Protein AF-A0A7W7KLN2-F1 (afdb_monomer_lite)

Secondary structure (DSSP, 8-state):
-----HHHHHHHHHHHHHHHHHHHHHHHHHHHHHHHHHHHHHHHTTSS--SS-HHHHHHHHHHHHHHHHHHHHHHH-

Radius of gyration: 19.71 Å; chains: 1; bounding box: 38×21×67 Å

Foldseek 3Di:
DDDPPPPVVVVVVVLVVVLVVLVVVLVVLVVVLVVLVVVLVCVVVVNDDDPDDSVVSVVVNVVSVVVNVVSVVSNVD

Sequence (77 aa):
MRKAISSSASKASKRNVEALRAQERLVRLKLQYELLDQRIGRVEEGVERPDCTLASLLMRRESLKHDMESQYRRLAG

Structure (mmCIF, N/CA/C/O backbone):
data_AF-A0A7W7KLN2-F1
#
_entry.id   AF-A0A7W7KLN2-F1
#
loop_
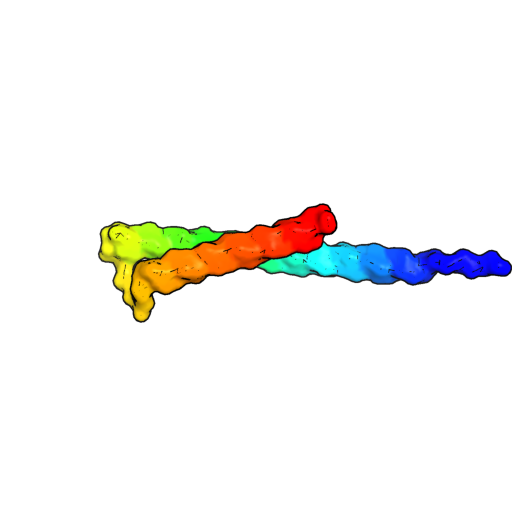_atom_site.group_PDB
_atom_site.id
_atom_site.type_symbol
_atom_site.label_atom_id
_atom_site.label_alt_id
_atom_site.label_comp_id
_atom_site.label_asym_id
_atom_site.label_entity_id
_atom_site.label_seq_id
_atom_site.pdbx_PDB_ins_code
_atom_site.Cartn_x
_atom_site.Cartn_y
_atom_site.Cartn_z
_atom_site.occupancy
_atom_site.B_iso_or_equiv
_atom_site.auth_seq_id
_atom_site.auth_comp_id
_atom_site.auth_asym_id
_atom_site.auth_atom_id
_atom_site.pdbx_PDB_model_num
ATOM 1 N N . MET A 1 1 ? 25.631 -3.371 -48.363 1.00 43.66 1 MET A N 1
ATOM 2 C CA . MET A 1 1 ? 24.610 -3.760 -47.361 1.00 43.66 1 MET A CA 1
ATOM 3 C C . MET A 1 1 ? 25.235 -3.681 -45.967 1.00 43.66 1 MET A C 1
ATOM 5 O O . MET A 1 1 ? 26.075 -4.513 -45.653 1.00 43.66 1 MET A O 1
ATOM 9 N N . ARG A 1 2 ? 24.934 -2.654 -45.155 1.00 48.31 2 ARG A N 1
ATOM 10 C CA . ARG A 1 2 ? 25.435 -2.535 -43.768 1.00 48.31 2 ARG A CA 1
ATOM 11 C C . ARG A 1 2 ? 24.258 -2.640 -42.797 1.00 48.31 2 ARG A C 1
ATOM 13 O O . ARG A 1 2 ? 23.227 -2.009 -42.992 1.00 48.31 2 ARG A O 1
ATOM 20 N N . LYS A 1 3 ? 24.427 -3.545 -41.833 1.00 48.47 3 LYS A N 1
ATOM 21 C CA . LYS A 1 3 ? 23.416 -4.152 -40.960 1.00 48.47 3 LYS A CA 1
ATOM 22 C C . LYS A 1 3 ? 22.740 -3.150 -40.015 1.00 48.47 3 LYS A C 1
ATOM 24 O O . LYS A 1 3 ? 23.358 -2.210 -39.526 1.00 48.47 3 LYS A O 1
ATOM 29 N N . ALA A 1 4 ? 21.482 -3.443 -39.695 1.00 52.91 4 ALA A N 1
ATOM 30 C CA . ALA A 1 4 ? 20.581 -2.726 -38.794 1.00 52.91 4 ALA A CA 1
ATOM 31 C C . ALA A 1 4 ? 20.923 -2.881 -37.289 1.00 52.91 4 ALA A C 1
ATOM 33 O O . ALA A 1 4 ? 20.064 -3.230 -36.483 1.00 52.91 4 ALA A O 1
ATOM 34 N N . ILE A 1 5 ? 22.174 -2.628 -36.889 1.00 54.75 5 ILE A N 1
ATOM 35 C CA . ILE A 1 5 ? 22.662 -2.884 -35.513 1.00 54.75 5 ILE A CA 1
ATOM 36 C C . ILE A 1 5 ? 22.346 -1.725 -34.535 1.00 54.75 5 ILE A C 1
ATOM 38 O O . ILE A 1 5 ? 22.413 -1.887 -33.323 1.00 54.75 5 ILE A O 1
ATOM 42 N N . SER A 1 6 ? 21.942 -0.552 -35.037 1.00 56.25 6 SER A N 1
ATOM 43 C CA . SER A 1 6 ? 21.721 0.657 -34.215 1.00 56.25 6 SER A CA 1
ATOM 44 C C . SER A 1 6 ? 20.367 0.681 -33.468 1.00 56.25 6 SER A C 1
ATOM 46 O O . SER A 1 6 ? 20.240 1.239 -32.374 1.00 56.25 6 SER A O 1
ATOM 48 N N . SER A 1 7 ? 19.333 0.020 -34.003 1.00 58.22 7 SER A N 1
ATOM 49 C CA . SER A 1 7 ? 17.975 0.074 -33.423 1.00 58.22 7 SER A CA 1
ATOM 50 C C . SER A 1 7 ? 17.748 -0.881 -32.241 1.00 58.22 7 SER A C 1
ATOM 52 O O . SER A 1 7 ? 16.844 -0.669 -31.434 1.00 58.22 7 SER A O 1
ATOM 54 N N . SER A 1 8 ? 18.552 -1.939 -32.118 1.00 58.78 8 SER A N 1
ATOM 55 C CA . SER A 1 8 ? 18.414 -2.957 -31.069 1.00 58.78 8 SER A CA 1
ATOM 56 C C . SER A 1 8 ? 19.113 -2.549 -29.770 1.00 58.78 8 SER A C 1
ATOM 58 O O . SER A 1 8 ? 18.542 -2.733 -28.695 1.00 58.78 8 SER A O 1
ATOM 60 N N . ALA A 1 9 ? 20.289 -1.919 -29.861 1.00 61.66 9 ALA A N 1
ATOM 61 C CA . ALA A 1 9 ? 21.024 -1.394 -28.707 1.00 61.66 9 ALA A CA 1
ATOM 62 C C . ALA A 1 9 ? 20.244 -0.279 -27.983 1.00 61.66 9 ALA A C 1
ATOM 64 O O . ALA A 1 9 ? 20.122 -0.280 -26.760 1.00 61.66 9 ALA A O 1
ATOM 65 N N . SER A 1 10 ? 19.610 0.619 -28.743 1.00 63.94 10 SER A N 1
ATOM 66 C CA . SER A 1 10 ? 18.771 1.697 -28.200 1.00 63.94 10 SER A CA 1
ATOM 67 C C . SER A 1 10 ? 17.478 1.188 -27.542 1.00 63.94 10 SER A C 1
ATOM 69 O O . SER A 1 10 ? 17.031 1.758 -26.547 1.00 63.94 10 SER A O 1
ATOM 71 N N . LYS A 1 11 ? 16.893 0.085 -28.028 1.00 66.00 11 LYS A N 1
ATOM 72 C CA . LYS A 1 11 ? 15.749 -0.593 -27.383 1.00 66.00 11 LYS A CA 1
ATOM 73 C C . LYS A 1 11 ? 16.147 -1.385 -26.133 1.00 66.00 11 LYS A C 1
ATOM 75 O O . LYS A 1 11 ? 15.343 -1.513 -25.214 1.00 66.00 11 LYS A O 1
ATOM 80 N N . ALA A 1 12 ? 17.358 -1.938 -26.087 1.00 67.50 12 ALA A N 1
ATOM 81 C CA . ALA A 1 12 ? 17.865 -2.655 -24.916 1.00 67.50 12 ALA A CA 1
ATOM 82 C C . ALA A 1 12 ? 18.140 -1.700 -23.741 1.00 67.50 12 ALA A C 1
ATOM 84 O O . ALA A 1 12 ? 17.690 -1.966 -22.629 1.00 67.50 12 ALA A O 1
ATOM 85 N N . SER A 1 13 ? 18.764 -0.543 -23.993 1.00 72.56 13 SER A N 1
ATOM 86 C CA . SER A 1 13 ? 18.977 0.469 -22.946 1.00 72.56 13 SER A CA 1
ATOM 87 C C . SER A 1 13 ? 17.671 1.055 -22.405 1.00 72.56 13 SER A C 1
ATOM 89 O O . SER A 1 13 ? 17.552 1.245 -21.199 1.00 72.56 13 SER A O 1
ATOM 91 N N . LYS A 1 14 ? 16.665 1.294 -23.260 1.00 73.25 14 LYS A N 1
ATOM 92 C CA . LYS A 1 14 ? 15.344 1.780 -22.814 1.00 73.25 14 LYS A CA 1
ATOM 93 C C . LYS A 1 14 ? 14.649 0.788 -21.879 1.00 73.25 14 LYS A C 1
ATOM 95 O O . LYS A 1 14 ? 14.197 1.193 -20.814 1.00 73.25 14 LYS A O 1
ATOM 100 N N . ARG A 1 15 ? 14.662 -0.505 -22.225 1.00 75.44 15 ARG A N 1
ATOM 101 C CA . ARG A 1 15 ? 14.110 -1.572 -21.372 1.00 75.44 15 ARG A CA 1
ATOM 102 C C . ARG A 1 15 ? 14.813 -1.665 -20.017 1.00 75.44 15 ARG A C 1
ATOM 104 O O . ARG A 1 15 ? 14.146 -1.828 -19.005 1.00 75.44 15 ARG A O 1
ATOM 111 N N . ASN A 1 16 ? 16.137 -1.499 -19.977 1.00 80.88 16 ASN A N 1
ATOM 112 C CA . ASN A 1 16 ? 16.883 -1.472 -18.714 1.00 80.88 16 ASN A CA 1
ATOM 113 C C . ASN A 1 16 ? 16.498 -0.282 -17.824 1.00 80.88 16 ASN A C 1
ATOM 115 O O . ASN A 1 16 ? 16.317 -0.448 -16.622 1.00 80.88 16 ASN A O 1
ATOM 119 N N . VAL A 1 17 ? 16.328 0.913 -18.397 1.00 84.56 17 VAL A N 1
ATOM 120 C CA . VAL A 1 17 ? 15.894 2.093 -17.629 1.00 84.56 17 VAL A CA 1
ATOM 121 C C . VAL A 1 17 ? 14.464 1.922 -17.109 1.00 84.56 17 VAL A C 1
ATOM 123 O O . VAL A 1 17 ? 14.175 2.293 -15.973 1.00 84.56 17 VAL A O 1
ATOM 126 N N . GLU A 1 18 ? 13.567 1.349 -17.910 1.00 84.00 18 GLU A N 1
ATOM 127 C CA . GLU A 1 18 ? 12.194 1.047 -17.490 1.00 84.00 18 GLU A CA 1
ATOM 128 C C . GLU A 1 18 ? 12.150 0.002 -16.371 1.00 84.00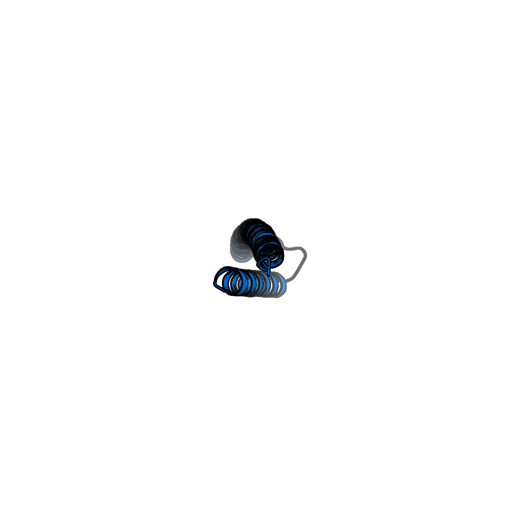 18 GLU A C 1
ATOM 130 O O . GLU A 1 18 ? 11.423 0.197 -15.397 1.00 84.00 18 GLU A O 1
ATOM 135 N N . ALA A 1 19 ? 12.973 -1.048 -16.457 1.00 84.69 19 ALA A N 1
ATOM 136 C CA . ALA A 1 19 ? 13.095 -2.062 -15.413 1.00 84.69 19 ALA A CA 1
ATOM 137 C C . ALA A 1 19 ? 13.613 -1.466 -14.095 1.00 84.69 19 ALA A C 1
ATOM 139 O O . ALA A 1 19 ? 13.016 -1.695 -13.045 1.00 84.69 19 ALA A O 1
ATOM 140 N N . LEU A 1 20 ? 14.655 -0.628 -14.144 1.00 87.75 20 LEU A N 1
ATOM 141 C CA . LEU A 1 20 ? 15.172 0.062 -12.957 1.00 87.75 20 LEU A CA 1
ATOM 142 C C . LEU A 1 20 ? 14.109 0.961 -12.313 1.00 87.75 20 LEU A C 1
ATOM 144 O O . LEU A 1 20 ? 13.886 0.887 -11.107 1.00 87.75 20 LEU A O 1
ATOM 148 N N . ARG A 1 21 ? 13.379 1.748 -13.113 1.00 88.31 21 ARG A N 1
ATOM 149 C CA . ARG A 1 21 ? 12.281 2.595 -12.610 1.00 88.31 21 ARG A CA 1
ATOM 150 C C . ARG A 1 21 ? 11.145 1.775 -12.002 1.00 88.31 21 ARG A C 1
ATOM 152 O O . ARG A 1 21 ? 10.582 2.167 -10.981 1.00 88.31 21 ARG A O 1
ATOM 159 N N . ALA A 1 22 ? 10.784 0.655 -12.624 1.00 87.56 22 ALA A N 1
ATOM 160 C CA . ALA A 1 22 ? 9.758 -0.241 -12.101 1.00 87.56 22 ALA A CA 1
ATOM 161 C C . ALA A 1 22 ? 10.202 -0.888 -10.780 1.00 87.56 22 ALA A C 1
ATOM 163 O O . ALA A 1 22 ? 9.404 -0.974 -9.847 1.00 87.56 22 ALA A O 1
ATOM 164 N N . GLN A 1 23 ? 11.480 -1.251 -10.656 1.00 91.00 23 GLN A N 1
ATOM 165 C CA . GLN A 1 23 ? 12.056 -1.783 -9.424 1.00 91.00 23 GLN A CA 1
ATOM 166 C C . GLN A 1 23 ? 12.092 -0.737 -8.301 1.00 91.00 23 GLN A C 1
ATOM 168 O O . GLN A 1 23 ? 11.633 -1.018 -7.195 1.00 91.00 23 G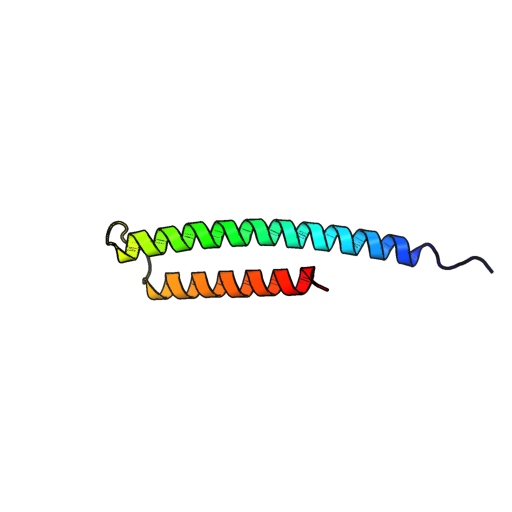LN A O 1
ATOM 173 N N . GLU A 1 24 ? 12.538 0.492 -8.576 1.00 92.75 24 GLU A N 1
ATOM 174 C CA . GLU A 1 24 ? 12.481 1.601 -7.611 1.00 92.75 24 GLU A CA 1
ATOM 175 C C . GLU A 1 24 ? 11.046 1.887 -7.155 1.00 92.75 24 GLU A C 1
ATOM 177 O O . GLU A 1 24 ? 10.787 2.095 -5.967 1.00 92.75 24 GLU A O 1
ATOM 182 N N . ARG A 1 25 ? 10.087 1.870 -8.089 1.00 92.94 25 ARG A N 1
ATOM 183 C CA . ARG A 1 25 ? 8.667 2.039 -7.768 1.00 92.94 25 ARG A CA 1
ATOM 184 C C . ARG A 1 25 ? 8.161 0.918 -6.866 1.00 92.94 25 ARG A C 1
ATOM 186 O O . ARG A 1 25 ? 7.425 1.194 -5.924 1.00 92.94 25 ARG A O 1
ATOM 193 N N . LEU A 1 26 ? 8.563 -0.321 -7.128 1.00 94.44 26 LEU A N 1
ATOM 194 C CA . LEU A 1 26 ? 8.172 -1.481 -6.335 1.00 94.44 26 LEU A CA 1
ATOM 195 C C . LEU A 1 26 ? 8.711 -1.403 -4.901 1.00 94.44 26 LEU A C 1
ATOM 197 O O . LEU A 1 26 ? 7.973 -1.691 -3.963 1.00 94.44 26 LEU A O 1
ATOM 201 N N . VAL A 1 27 ? 9.949 -0.935 -4.716 1.00 95.44 27 VAL A N 1
ATOM 202 C CA . VAL A 1 27 ? 10.519 -0.671 -3.382 1.00 95.44 27 VAL A CA 1
ATOM 203 C C . VAL A 1 27 ? 9.685 0.365 -2.624 1.00 95.44 27 VAL A C 1
ATOM 205 O O . VAL A 1 27 ? 9.329 0.143 -1.468 1.00 95.44 27 VAL A O 1
ATOM 208 N N . ARG A 1 28 ? 9.307 1.471 -3.279 1.00 96.50 28 ARG A N 1
ATOM 209 C CA . ARG A 1 28 ? 8.465 2.507 -2.654 1.00 96.50 28 ARG A CA 1
ATOM 210 C C . ARG A 1 28 ? 7.081 1.981 -2.275 1.00 96.50 28 ARG A C 1
ATOM 212 O O . ARG A 1 28 ? 6.598 2.294 -1.192 1.00 96.50 28 ARG A O 1
ATOM 219 N N . LEU A 1 29 ? 6.456 1.187 -3.145 1.00 96.81 29 LEU A N 1
ATOM 220 C CA . LEU A 1 29 ? 5.142 0.593 -2.882 1.00 96.81 29 LEU A CA 1
ATOM 221 C C . LEU A 1 29 ? 5.180 -0.376 -1.694 1.00 96.81 29 LEU A C 1
ATOM 223 O O . LEU A 1 29 ? 4.283 -0.329 -0.857 1.00 96.81 29 LEU A O 1
ATOM 227 N N . LYS A 1 30 ? 6.232 -1.196 -1.576 1.00 97.00 30 LYS A N 1
ATOM 228 C CA . LYS A 1 30 ? 6.421 -2.093 -0.426 1.00 97.00 30 LYS A CA 1
ATOM 229 C C . LYS A 1 30 ? 6.526 -1.332 0.887 1.00 97.00 30 LYS A C 1
ATOM 231 O O . LYS A 1 30 ? 5.804 -1.648 1.824 1.00 97.00 30 LYS A O 1
ATOM 236 N N . LEU A 1 31 ? 7.348 -0.284 0.923 1.00 97.94 31 LEU A N 1
ATOM 237 C CA . LEU A 1 31 ? 7.475 0.552 2.115 1.00 97.94 31 LEU A CA 1
ATOM 238 C C . LEU A 1 31 ? 6.130 1.187 2.501 1.00 97.94 31 LEU A C 1
ATOM 240 O O . LEU A 1 31 ? 5.752 1.188 3.668 1.00 97.94 31 LEU A O 1
ATOM 244 N N . GLN A 1 32 ? 5.379 1.704 1.524 1.00 98.00 32 GLN A N 1
ATOM 245 C CA . GLN A 1 32 ? 4.045 2.257 1.775 1.00 98.00 32 GLN A CA 1
ATOM 246 C C . GLN A 1 32 ? 3.071 1.208 2.315 1.00 98.00 32 GLN A C 1
ATOM 248 O O . GLN A 1 32 ? 2.269 1.524 3.192 1.00 98.00 32 GLN A O 1
ATOM 253 N N . TYR A 1 33 ? 3.136 -0.017 1.796 1.00 98.19 33 TYR A N 1
ATOM 254 C CA . TYR A 1 33 ? 2.307 -1.126 2.246 1.00 98.19 33 TYR A CA 1
ATOM 255 C C . TYR A 1 33 ? 2.622 -1.500 3.696 1.00 98.19 33 TYR A C 1
ATOM 257 O O . TYR A 1 33 ? 1.708 -1.548 4.509 1.00 98.19 33 TYR A O 1
ATOM 265 N N . GLU A 1 34 ? 3.897 -1.688 4.039 1.00 98.31 34 GLU A N 1
ATOM 266 C CA . GLU A 1 34 ? 4.328 -2.055 5.395 1.00 98.31 34 GLU A CA 1
ATOM 267 C C . GLU A 1 34 ? 3.946 -0.989 6.429 1.00 98.31 34 GLU A C 1
ATOM 269 O O . GLU A 1 34 ? 3.395 -1.310 7.480 1.00 98.31 34 GLU A O 1
ATOM 274 N N . LEU A 1 35 ? 4.165 0.291 6.114 1.00 98.12 35 LEU A N 1
ATOM 275 C CA . LEU A 1 35 ? 3.773 1.394 6.996 1.00 98.12 35 LEU A CA 1
ATOM 276 C C . LEU A 1 35 ? 2.255 1.459 7.198 1.00 98.12 35 LEU A C 1
ATOM 278 O O . LEU A 1 35 ? 1.785 1.765 8.296 1.00 98.12 35 LEU A O 1
ATOM 282 N N .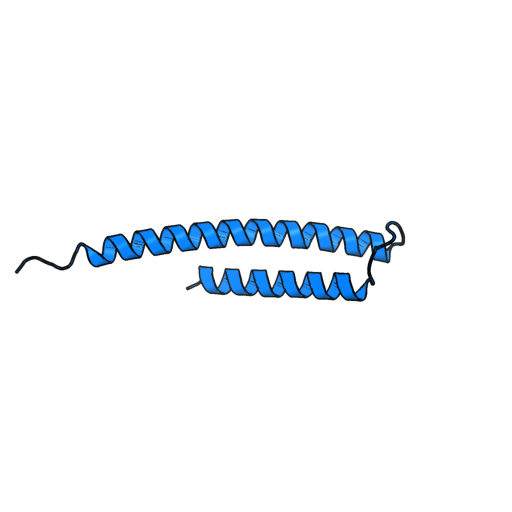 LEU A 1 36 ? 1.480 1.187 6.144 1.00 97.75 36 LEU A N 1
ATOM 283 C CA . LEU A 1 36 ? 0.025 1.162 6.227 1.00 97.75 36 LEU A CA 1
ATOM 284 C C . LEU A 1 36 ? -0.479 -0.051 7.018 1.00 97.75 36 LE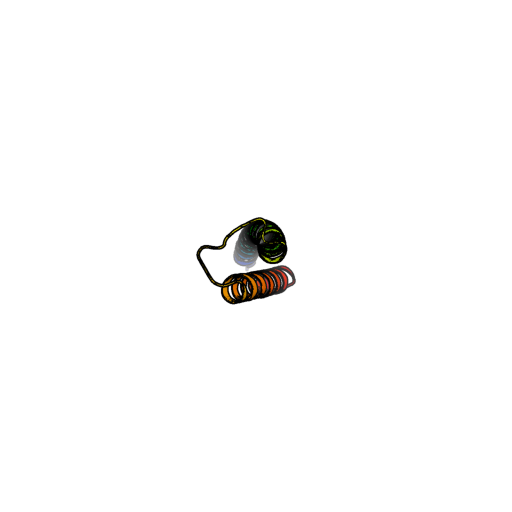U A C 1
ATOM 286 O O . LEU A 1 36 ? -1.403 0.102 7.808 1.00 97.75 36 LEU A O 1
ATOM 290 N N . ASP A 1 37 ? 0.133 -1.220 6.840 1.00 98.12 37 ASP A N 1
ATOM 291 C CA . ASP A 1 37 ? -0.194 -2.451 7.567 1.00 98.12 37 ASP A CA 1
ATOM 292 C C . ASP A 1 37 ? 0.057 -2.281 9.074 1.00 98.12 37 ASP A C 1
ATOM 294 O O . ASP A 1 37 ? -0.833 -2.524 9.885 1.00 98.12 37 ASP A O 1
ATOM 298 N N . GLN A 1 38 ? 1.206 -1.708 9.450 1.00 98.06 38 GLN A N 1
ATOM 299 C CA . GLN A 1 38 ? 1.502 -1.350 10.843 1.00 98.06 38 GLN A CA 1
ATOM 300 C C . GLN A 1 38 ? 0.499 -0.343 11.416 1.00 98.06 38 GLN A C 1
ATOM 302 O O . GLN A 1 38 ? 0.104 -0.444 12.576 1.00 98.06 38 GLN A O 1
ATOM 307 N N . ARG A 1 39 ? 0.093 0.654 10.619 1.00 97.12 39 ARG A N 1
ATOM 308 C CA . ARG A 1 39 ? -0.920 1.632 11.031 1.00 97.12 39 ARG A CA 1
ATOM 309 C C . ARG A 1 39 ? -2.272 0.966 11.267 1.00 97.12 39 ARG A C 1
ATOM 311 O O . ARG A 1 39 ? -2.916 1.270 12.262 1.00 97.12 39 ARG A O 1
ATOM 318 N N . ILE A 1 40 ? -2.689 0.073 10.371 1.00 98.00 40 ILE A N 1
ATOM 319 C CA . ILE A 1 40 ? -3.926 -0.703 10.515 1.00 98.00 40 ILE A CA 1
ATOM 320 C C . ILE A 1 40 ? -3.891 -1.501 11.819 1.00 98.00 40 ILE A C 1
ATOM 322 O O . ILE A 1 40 ? -4.828 -1.366 12.596 1.00 98.00 40 ILE A O 1
ATOM 326 N N . GLY A 1 41 ? -2.788 -2.198 12.116 1.00 98.00 41 GLY A N 1
ATOM 327 C CA . GLY A 1 41 ? -2.631 -2.918 13.384 1.00 98.00 41 GLY A CA 1
ATOM 328 C C . GLY A 1 41 ? -2.824 -2.014 14.606 1.00 98.00 41 GLY A C 1
ATOM 329 O O . GLY A 1 41 ? -3.646 -2.309 15.467 1.00 98.00 41 GLY A O 1
ATOM 330 N N . ARG A 1 42 ? -2.178 -0.839 14.638 1.00 97.69 42 ARG A N 1
ATOM 331 C CA . ARG A 1 42 ? -2.372 0.129 15.738 1.00 97.69 42 ARG A CA 1
ATOM 332 C C . ARG A 1 42 ? -3.805 0.653 15.845 1.00 97.69 42 ARG A C 1
ATOM 334 O O . ARG A 1 42 ? -4.263 0.950 16.946 1.00 97.69 42 ARG A O 1
ATOM 341 N N . VAL A 1 43 ? -4.501 0.820 14.722 1.00 97.56 43 VAL A N 1
ATOM 342 C CA . VAL A 1 43 ? -5.907 1.253 14.701 1.00 97.56 43 VAL A CA 1
ATOM 343 C C . VAL A 1 43 ? -6.823 0.148 15.229 1.00 97.56 43 VAL A C 1
ATOM 345 O O . VAL A 1 43 ? -7.722 0.434 16.016 1.00 97.56 43 VAL A O 1
ATOM 348 N N . GLU A 1 44 ? -6.592 -1.102 14.830 1.00 96.75 44 GLU A N 1
ATOM 349 C CA . GLU A 1 44 ? -7.356 -2.269 15.288 1.00 96.75 44 GLU A CA 1
ATOM 350 C C . GLU A 1 44 ? -7.151 -2.544 16.783 1.00 96.75 44 GLU A C 1
ATOM 352 O O . GLU A 1 44 ? -8.105 -2.870 17.486 1.00 96.75 44 GLU A O 1
ATOM 357 N N . GLU A 1 45 ? -5.938 -2.324 17.293 1.00 97.06 45 GLU A N 1
ATOM 358 C CA . GLU A 1 45 ? -5.612 -2.393 18.724 1.00 97.06 45 GLU A CA 1
ATOM 359 C C . GLU A 1 45 ? -6.166 -1.204 19.534 1.00 97.06 45 GLU A C 1
ATOM 361 O O . GLU A 1 45 ? -6.079 -1.192 20.762 1.00 97.06 45 GLU A O 1
ATOM 366 N N . GLY A 1 46 ? -6.718 -0.181 18.872 1.00 95.38 46 GLY A N 1
ATOM 367 C CA . GLY A 1 46 ? -7.212 1.039 19.518 1.00 95.38 46 GLY A CA 1
ATOM 368 C C . GLY A 1 46 ? -6.112 1.987 20.016 1.00 95.38 46 GLY A C 1
ATOM 369 O O . GLY A 1 46 ? -6.409 2.944 20.730 1.00 95.38 46 GLY A O 1
ATOM 370 N N . VAL A 1 47 ? -4.854 1.748 19.634 1.00 96.12 47 VAL A N 1
ATOM 371 C CA . VAL A 1 47 ? -3.681 2.567 19.989 1.00 96.12 47 VAL A CA 1
ATOM 372 C C . VAL A 1 47 ? -3.645 3.866 19.183 1.00 96.12 47 VAL A C 1
ATOM 374 O O . VAL A 1 47 ? -3.217 4.906 19.683 1.00 96.12 47 VAL A O 1
ATOM 377 N N . GLU A 1 48 ? -4.104 3.827 17.932 1.00 95.06 48 GLU A N 1
ATOM 378 C CA . GLU A 1 48 ? -4.150 4.984 17.040 1.00 95.06 48 GLU A CA 1
ATOM 379 C C . GLU A 1 48 ? -5.593 5.307 16.639 1.00 95.06 48 GLU A C 1
ATOM 381 O O . GLU A 1 48 ? -6.332 4.438 16.180 1.00 95.06 48 GLU A O 1
ATOM 386 N N . ARG A 1 49 ? -5.996 6.579 16.756 1.00 93.31 49 ARG A N 1
ATOM 387 C CA . ARG A 1 49 ? -7.280 7.045 16.223 1.00 93.31 49 ARG A CA 1
ATOM 388 C C . ARG A 1 49 ? -7.087 7.503 14.774 1.00 93.31 49 ARG A C 1
ATOM 390 O O . ARG A 1 49 ? -6.375 8.480 14.554 1.00 93.31 49 ARG A O 1
ATOM 397 N N . PRO A 1 50 ? -7.701 6.837 13.784 1.00 92.38 50 PRO A N 1
ATOM 398 C CA . PRO A 1 50 ? -7.519 7.209 12.391 1.00 92.38 50 PRO A CA 1
ATOM 399 C C . PRO A 1 50 ? -8.360 8.443 12.031 1.00 92.38 50 PRO A C 1
ATOM 401 O O . PRO A 1 50 ? -9.479 8.611 12.514 1.00 92.38 50 PRO A O 1
ATOM 404 N N . ASP A 1 51 ? -7.859 9.263 11.104 1.00 92.19 51 ASP A N 1
ATOM 405 C CA . ASP A 1 51 ? -8.614 10.392 10.524 1.00 92.19 51 ASP A CA 1
ATOM 406 C C . ASP A 1 51 ? -9.736 9.931 9.575 1.00 92.19 51 ASP A C 1
ATOM 408 O O . ASP A 1 51 ? -10.591 10.710 9.160 1.00 92.19 51 ASP A O 1
ATOM 412 N N . CYS A 1 52 ? -9.708 8.657 9.183 1.00 93.06 52 CYS A N 1
ATOM 413 C CA . CYS A 1 52 ? -10.650 8.025 8.267 1.00 93.06 52 CYS A CA 1
ATOM 414 C C . CYS A 1 52 ? -11.112 6.675 8.826 1.00 93.06 52 CYS A C 1
ATOM 416 O O . CYS A 1 52 ? -10.639 6.221 9.864 1.00 93.06 52 CYS A O 1
ATOM 418 N N . THR A 1 53 ? -12.044 6.011 8.145 1.00 95.44 53 THR A N 1
ATOM 419 C CA . THR A 1 53 ? -12.531 4.703 8.606 1.00 95.44 53 THR A CA 1
ATOM 420 C C . THR A 1 53 ? -11.473 3.609 8.427 1.00 95.44 53 THR A C 1
ATOM 422 O O . THR A 1 53 ? -10.685 3.649 7.478 1.00 95.44 53 THR A O 1
ATOM 425 N N . LEU A 1 54 ? -11.498 2.582 9.284 1.00 95.69 54 LEU A N 1
ATOM 426 C CA . LEU A 1 54 ? -10.665 1.382 9.119 1.00 95.69 54 LEU A CA 1
ATOM 427 C C . LEU A 1 54 ? -10.874 0.735 7.737 1.00 95.69 54 LEU A C 1
ATOM 429 O O . LEU A 1 54 ? -9.910 0.351 7.079 1.00 95.69 54 LEU A O 1
ATOM 433 N N . ALA A 1 55 ? -12.116 0.716 7.243 1.00 96.94 55 ALA A N 1
ATOM 434 C CA . ALA A 1 55 ? -12.437 0.241 5.898 1.00 96.94 55 ALA A CA 1
ATOM 435 C C . ALA A 1 55 ? -11.664 1.004 4.806 1.00 96.94 55 ALA A C 1
ATOM 437 O O . ALA A 1 55 ? -11.131 0.392 3.883 1.00 96.94 55 ALA A O 1
ATOM 438 N N . SER A 1 56 ? -11.524 2.328 4.932 1.00 97.25 56 SER A N 1
ATOM 439 C CA . SER A 1 56 ? -10.735 3.142 3.997 1.00 97.25 56 SER A CA 1
ATOM 440 C C . SER A 1 56 ? -9.246 2.773 4.011 1.00 97.25 56 SER A C 1
ATOM 442 O O . SER A 1 56 ? -8.608 2.757 2.956 1.00 97.25 56 SER A O 1
ATOM 444 N N . LEU A 1 57 ? -8.685 2.448 5.181 1.00 97.12 57 LEU A N 1
ATOM 445 C CA . LEU A 1 57 ? -7.297 1.987 5.295 1.00 97.12 57 LEU A CA 1
ATOM 446 C C . LEU A 1 57 ? -7.109 0.618 4.628 1.00 97.12 57 LEU A C 1
ATOM 448 O O . LEU A 1 57 ? -6.172 0.446 3.847 1.00 97.12 57 LEU A O 1
ATOM 452 N N . LEU A 1 58 ? -8.031 -0.318 4.863 1.00 97.75 58 LEU A N 1
ATOM 453 C CA . LEU A 1 58 ? -8.015 -1.650 4.250 1.00 97.75 58 LEU A CA 1
ATOM 454 C C . LEU A 1 58 ? -8.130 -1.582 2.720 1.00 97.75 58 LEU A C 1
ATOM 456 O O . LEU A 1 58 ? -7.355 -2.225 2.014 1.00 97.75 58 LEU A O 1
ATOM 460 N N . MET A 1 59 ? -9.020 -0.740 2.186 1.00 98.00 59 MET A N 1
ATOM 461 C CA . MET A 1 59 ? -9.130 -0.518 0.736 1.00 98.00 59 MET A CA 1
ATOM 462 C C . MET A 1 59 ? -7.833 0.033 0.135 1.00 98.00 59 MET A C 1
ATOM 464 O O . MET A 1 59 ? -7.409 -0.373 -0.951 1.00 98.00 59 MET A O 1
ATOM 468 N N . ARG A 1 60 ? -7.171 0.955 0.843 1.00 97.12 60 ARG A N 1
ATOM 469 C CA . ARG A 1 60 ? -5.891 1.516 0.403 1.00 97.12 60 ARG A CA 1
ATOM 470 C C . ARG A 1 60 ? -4.774 0.472 0.426 1.00 97.12 60 ARG A C 1
ATOM 472 O O . ARG A 1 60 ? -3.944 0.461 -0.481 1.00 97.12 60 ARG A O 1
ATOM 479 N N . ARG A 1 61 ? -4.774 -0.423 1.415 1.00 97.88 61 ARG A N 1
ATOM 480 C CA . ARG A 1 61 ? -3.840 -1.554 1.499 1.00 97.88 61 ARG A CA 1
ATOM 481 C C . ARG A 1 61 ? -4.010 -2.512 0.324 1.00 97.88 61 ARG A C 1
ATOM 483 O O . ARG A 1 61 ? -3.015 -2.875 -0.301 1.00 97.88 61 ARG A O 1
ATOM 490 N N . GLU A 1 62 ? -5.247 -2.859 -0.023 1.00 97.88 62 GLU A N 1
ATOM 491 C CA . GLU A 1 62 ? -5.516 -3.724 -1.180 1.00 97.88 62 GLU A CA 1
ATOM 492 C C . GLU A 1 62 ? -5.110 -3.048 -2.499 1.00 97.88 62 GLU A C 1
ATOM 494 O O . GLU A 1 62 ? -4.490 -3.668 -3.360 1.00 97.88 62 GLU A O 1
ATOM 499 N N . SER A 1 63 ? -5.347 -1.739 -2.621 1.00 97.44 63 SER A N 1
ATOM 500 C CA . SER A 1 63 ? -4.904 -0.960 -3.786 1.00 97.44 63 SER A CA 1
ATOM 501 C C . SER A 1 63 ? -3.378 -0.997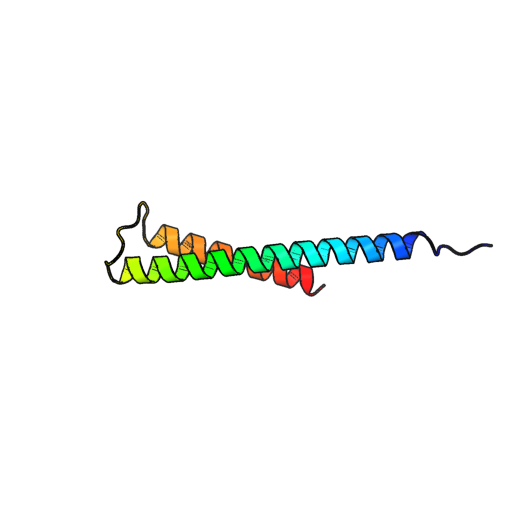 -3.952 1.00 97.44 63 SER A C 1
ATOM 503 O O . SER A 1 63 ? -2.881 -1.207 -5.057 1.00 97.44 63 SER A O 1
ATOM 505 N N . LEU A 1 64 ? -2.618 -0.864 -2.856 1.00 97.44 64 LEU A N 1
ATOM 506 C CA . LEU A 1 64 ? -1.155 -0.988 -2.887 1.00 97.44 64 LEU A CA 1
ATOM 507 C C . LEU A 1 64 ? -0.704 -2.389 -3.311 1.00 97.44 64 LEU A C 1
ATOM 509 O O . LEU A 1 64 ? 0.256 -2.522 -4.072 1.00 97.44 64 LEU A O 1
ATOM 513 N N . LYS A 1 65 ? -1.396 -3.434 -2.852 1.00 96.75 65 LYS A N 1
ATOM 514 C CA . LYS A 1 65 ? -1.112 -4.817 -3.245 1.00 96.75 65 LYS A CA 1
ATOM 515 C C . LYS A 1 65 ? -1.311 -5.028 -4.747 1.00 96.75 65 LYS A C 1
ATOM 517 O O . LYS A 1 65 ? -0.394 -5.507 -5.415 1.00 96.75 65 LYS A O 1
ATOM 522 N N . HIS A 1 66 ? -2.437 -4.581 -5.298 1.00 96.75 66 HIS A N 1
ATOM 523 C CA . HIS A 1 66 ? -2.686 -4.638 -6.740 1.00 96.75 66 HIS A CA 1
ATOM 524 C C . HIS A 1 66 ? -1.673 -3.826 -7.558 1.00 96.75 66 HIS A C 1
ATOM 526 O O . HIS A 1 66 ? -1.224 -4.274 -8.619 1.00 96.75 66 HIS A O 1
ATOM 532 N N . ASP A 1 67 ? -1.258 -2.660 -7.063 1.00 94.88 67 ASP A N 1
ATOM 533 C CA . ASP A 1 67 ? -0.228 -1.845 -7.707 1.00 94.88 67 ASP A CA 1
ATOM 534 C C . ASP A 1 67 ? 1.125 -2.565 -7.755 1.00 94.88 67 ASP A C 1
ATOM 536 O O . ASP A 1 67 ? 1.806 -2.530 -8.788 1.00 94.88 67 ASP A O 1
ATOM 540 N N . MET A 1 68 ? 1.505 -3.245 -6.668 1.00 95.31 68 MET A N 1
ATOM 541 C CA . MET A 1 68 ? 2.713 -4.071 -6.613 1.00 95.31 68 MET A CA 1
ATOM 542 C C . MET A 1 68 ? 2.630 -5.248 -7.584 1.00 95.31 68 MET A C 1
ATOM 544 O O . MET A 1 68 ? 3.561 -5.450 -8.359 1.00 95.31 68 MET A O 1
ATOM 548 N N . GLU A 1 69 ? 1.518 -5.984 -7.607 1.00 94.19 69 GLU A N 1
ATOM 549 C CA . GLU A 1 69 ? 1.283 -7.079 -8.562 1.00 94.19 69 GLU A CA 1
ATOM 550 C C . GLU A 1 69 ? 1.394 -6.597 -10.015 1.00 94.19 69 GLU A C 1
ATOM 552 O O . GLU A 1 69 ? 1.997 -7.258 -10.862 1.00 94.19 69 GLU A O 1
ATOM 557 N N . SER A 1 70 ? 0.863 -5.408 -10.306 1.00 91.44 70 SER A N 1
ATOM 558 C CA . SER A 1 70 ? 0.978 -4.771 -11.618 1.00 91.44 70 SER A CA 1
ATOM 559 C C . SER A 1 70 ? 2.431 -4.438 -11.972 1.00 91.44 70 SER A C 1
ATOM 561 O O . SER A 1 70 ? 2.857 -4.687 -13.102 1.00 91.44 70 SER A O 1
ATOM 563 N N . GLN A 1 71 ? 3.227 -3.933 -11.018 1.00 88.94 71 GLN A N 1
ATOM 564 C CA . GLN A 1 71 ? 4.662 -3.711 -11.241 1.00 88.94 71 GLN A CA 1
ATOM 565 C C . GLN A 1 71 ? 5.427 -5.027 -11.432 1.00 88.94 71 GLN A C 1
ATOM 567 O O . GLN A 1 71 ? 6.278 -5.101 -12.315 1.00 88.94 71 GLN A O 1
ATOM 572 N N . TYR A 1 72 ? 5.103 -6.073 -10.669 1.00 90.31 72 TYR A N 1
ATOM 573 C CA . TYR A 1 72 ? 5.711 -7.394 -10.830 1.00 90.31 72 TYR A CA 1
ATOM 574 C C . TYR A 1 72 ? 5.459 -7.975 -12.219 1.00 90.31 72 TYR A C 1
ATOM 576 O O . TYR A 1 72 ? 6.404 -8.424 -12.862 1.00 90.31 72 TYR A O 1
ATOM 584 N N . ARG A 1 73 ? 4.220 -7.897 -12.724 1.00 88.56 73 ARG A N 1
ATOM 585 C CA . ARG A 1 73 ? 3.894 -8.343 -14.088 1.00 88.56 73 ARG A CA 1
ATOM 586 C C . ARG A 1 73 ? 4.706 -7.601 -15.152 1.00 88.56 73 ARG A C 1
ATOM 588 O O . ARG A 1 73 ? 5.174 -8.222 -16.093 1.00 88.56 73 ARG A O 1
ATOM 595 N N . ARG A 1 74 ? 4.925 -6.292 -14.985 1.00 83.12 74 ARG A N 1
ATOM 596 C CA . ARG A 1 74 ? 5.743 -5.489 -15.916 1.00 83.12 74 ARG A CA 1
ATOM 597 C C . ARG A 1 74 ? 7.228 -5.844 -15.878 1.00 83.12 74 ARG A C 1
ATOM 599 O O . ARG A 1 74 ? 7.894 -5.735 -16.899 1.00 83.12 74 ARG A O 1
ATOM 606 N N . LEU A 1 75 ? 7.743 -6.225 -14.710 1.00 83.19 75 LEU A N 1
ATOM 607 C CA . LEU A 1 75 ? 9.132 -6.657 -14.539 1.00 83.19 75 LEU A CA 1
ATOM 608 C C . LEU A 1 75 ? 9.367 -8.088 -15.041 1.00 83.19 75 LEU A C 1
ATOM 610 O O . LEU A 1 75 ? 10.468 -8.389 -15.490 1.00 83.19 75 LEU A O 1
ATOM 614 N N . ALA A 1 76 ? 8.352 -8.953 -14.958 1.00 81.25 76 ALA A N 1
ATOM 615 C CA . ALA A 1 76 ? 8.433 -10.349 -15.383 1.00 81.25 76 ALA A CA 1
ATOM 616 C C . ALA A 1 76 ? 8.488 -10.528 -16.914 1.00 81.25 76 ALA A C 1
ATOM 618 O O . ALA A 1 76 ? 9.039 -11.531 -17.364 1.00 81.25 76 ALA A O 1
ATOM 619 N N . GLY A 1 77 ? 8.009 -9.540 -17.685 1.00 60.91 77 GLY A N 1
ATOM 620 C CA . GLY A 1 77 ? 8.020 -9.555 -19.153 1.00 60.91 77 GLY A CA 1
ATOM 621 C C . GLY A 1 77 ? 6.763 -10.163 -19.748 1.00 60.91 77 GLY A C 1
ATOM 622 O O . GLY A 1 77 ? 6.561 -11.382 -19.577 1.00 60.91 77 GLY A O 1
#

Organism: Pseudomonas nitroreducens (NCBI:txid46680)

pLDDT: mean 86.91, std 14.95, range [43.66, 98.31]